Protein AF-A0A7X8DVD1-F1 (afdb_monomer)

Structure (mmCIF, N/CA/C/O backbone):
data_AF-A0A7X8DVD1-F1
#
_entry.id   AF-A0A7X8DVD1-F1
#
loop_
_atom_site.group_PDB
_atom_site.id
_atom_site.type_symbol
_atom_site.label_atom_id
_atom_site.label_alt_id
_atom_site.label_comp_id
_atom_site.label_asym_id
_atom_site.label_entity_id
_atom_site.label_seq_id
_atom_site.pdbx_PDB_ins_code
_atom_site.Cartn_x
_atom_site.Cartn_y
_atom_site.Cartn_z
_atom_site.occupancy
_atom_site.B_iso_or_equiv
_atom_site.auth_seq_id
_atom_site.auth_comp_id
_atom_site.auth_asym_id
_atom_site.auth_atom_id
_atom_site.pdbx_PDB_model_num
ATOM 1 N N . MET A 1 1 ? -11.780 18.255 14.205 1.00 54.91 1 MET A N 1
ATOM 2 C CA . MET A 1 1 ? -10.343 17.924 14.344 1.00 54.91 1 MET A CA 1
ATOM 3 C C . MET A 1 1 ? -9.602 18.520 13.174 1.00 54.91 1 MET A C 1
ATOM 5 O O . MET A 1 1 ? -10.065 18.374 12.049 1.00 54.91 1 MET A O 1
ATOM 9 N N . ASN A 1 2 ? -8.490 19.196 13.443 1.00 66.50 2 ASN A N 1
ATOM 10 C CA . ASN A 1 2 ? -7.687 19.827 12.405 1.00 66.50 2 ASN A CA 1
ATOM 11 C C . ASN A 1 2 ? -7.164 18.761 11.432 1.00 66.50 2 ASN A C 1
ATOM 13 O O . ASN A 1 2 ? -6.721 17.694 11.854 1.00 66.50 2 ASN A O 1
ATOM 17 N N . LEU A 1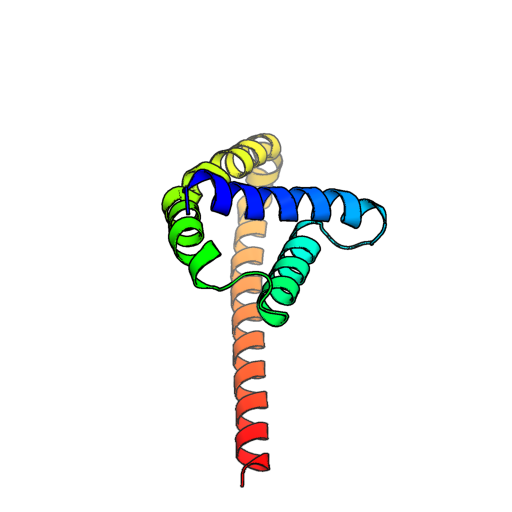 3 ? -7.245 19.054 10.134 1.00 68.56 3 LEU A N 1
ATOM 18 C CA . LEU A 1 3 ? -6.886 18.178 9.010 1.00 68.56 3 LEU A CA 1
ATOM 19 C C . LEU A 1 3 ? -5.489 17.545 9.165 1.00 68.56 3 LEU A C 1
ATOM 21 O O . LEU A 1 3 ? -5.294 16.365 8.888 1.00 68.56 3 LEU A O 1
ATOM 25 N N . ILE A 1 4 ? -4.558 18.321 9.716 1.00 77.81 4 ILE A N 1
ATOM 26 C CA . ILE A 1 4 ? -3.182 17.926 10.039 1.00 77.81 4 ILE A CA 1
ATOM 27 C C . ILE A 1 4 ? -3.135 16.760 11.039 1.00 77.81 4 ILE A C 1
ATOM 29 O O . ILE A 1 4 ? -2.282 15.888 10.925 1.00 77.81 4 ILE A O 1
ATOM 33 N N . MET A 1 5 ? -4.072 16.693 11.988 1.00 76.88 5 MET A N 1
ATOM 34 C CA . MET A 1 5 ? -4.074 15.667 13.033 1.00 76.88 5 MET A CA 1
ATOM 35 C C . MET A 1 5 ? -4.485 14.292 12.493 1.00 76.88 5 MET A C 1
ATOM 37 O O . MET A 1 5 ? -3.907 13.289 12.890 1.00 76.88 5 MET A O 1
ATOM 41 N N . GLN A 1 6 ? -5.446 14.228 11.563 1.00 79.00 6 GLN A N 1
ATOM 42 C CA . GLN A 1 6 ? -5.881 12.952 10.973 1.00 79.00 6 GLN A CA 1
ATOM 43 C C . GLN A 1 6 ? -4.802 12.361 10.061 1.00 79.00 6 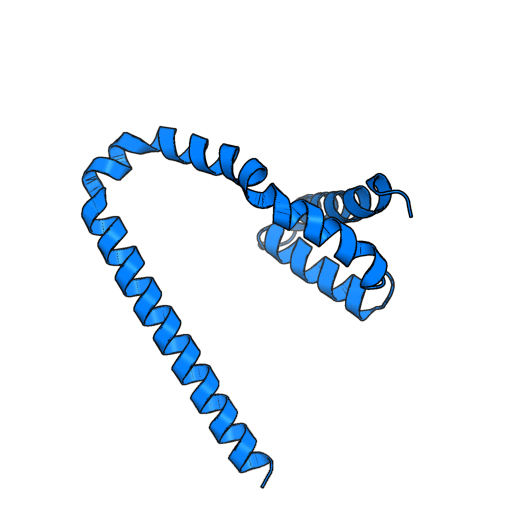GLN A C 1
ATOM 45 O O . GLN A 1 6 ? -4.488 11.177 10.154 1.00 79.00 6 GLN A O 1
ATOM 50 N N . ILE A 1 7 ? -4.186 13.207 9.231 1.00 82.62 7 ILE A N 1
ATOM 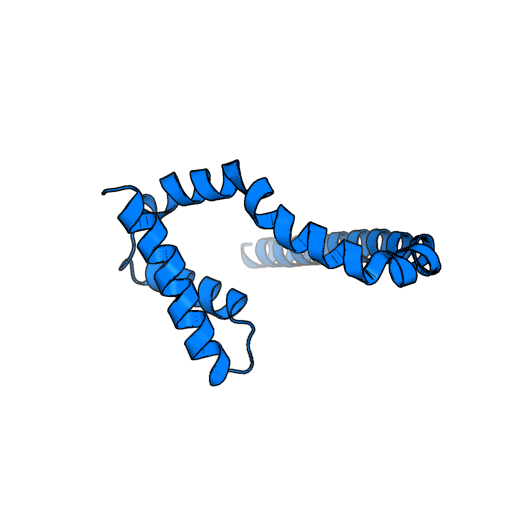51 C CA . ILE A 1 7 ? -3.039 12.822 8.401 1.00 82.62 7 ILE A CA 1
ATOM 52 C C . ILE A 1 7 ? -1.871 12.401 9.299 1.00 82.62 7 ILE A C 1
ATOM 54 O O . ILE A 1 7 ? -1.281 11.347 9.079 1.00 82.62 7 ILE A O 1
ATOM 58 N N . GLY A 1 8 ? -1.603 13.164 10.363 1.00 84.94 8 GLY A N 1
ATOM 59 C CA . GLY A 1 8 ? -0.587 12.836 11.360 1.00 84.94 8 GLY A CA 1
ATOM 60 C C . GLY A 1 8 ? -0.778 11.450 11.976 1.00 84.94 8 GLY A C 1
ATOM 61 O O . GLY A 1 8 ? 0.191 10.711 12.085 1.00 84.94 8 GLY A O 1
ATOM 62 N N . ILE A 1 9 ? -2.013 11.049 12.298 1.00 85.19 9 ILE A N 1
ATOM 63 C CA . ILE A 1 9 ? -2.306 9.707 12.831 1.00 85.19 9 ILE A CA 1
ATOM 64 C C . ILE A 1 9 ? -1.966 8.609 11.812 1.00 85.19 9 ILE A C 1
ATOM 66 O O . ILE A 1 9 ? -1.335 7.618 12.176 1.00 85.19 9 ILE A O 1
ATOM 70 N N . VAL A 1 10 ? -2.344 8.778 10.538 1.00 86.62 10 VAL A N 1
ATOM 71 C CA . VAL A 1 10 ? -2.035 7.795 9.482 1.00 86.62 10 VAL A CA 1
ATOM 72 C C . VAL A 1 10 ? -0.523 7.667 9.284 1.00 86.62 10 VAL A C 1
ATOM 74 O O . VAL A 1 10 ? 0.003 6.555 9.296 1.00 86.62 10 VAL A O 1
ATOM 77 N N . PHE A 1 11 ? 0.191 8.790 9.174 1.00 88.19 11 PHE A N 1
ATOM 78 C CA . PHE A 1 11 ? 1.651 8.791 9.037 1.00 88.19 11 PHE A CA 1
ATOM 79 C C . PHE A 1 11 ? 2.359 8.223 10.269 1.00 88.19 11 PHE A C 1
ATOM 81 O O . PHE A 1 11 ? 3.333 7.488 10.124 1.00 88.19 11 PHE A O 1
ATOM 88 N N . PHE A 1 12 ? 1.857 8.508 11.470 1.00 90.50 12 PHE A N 1
ATOM 89 C CA . PHE A 1 12 ? 2.396 7.968 12.715 1.00 90.50 12 PHE A CA 1
ATOM 90 C C . PHE A 1 12 ? 2.268 6.443 12.774 1.00 90.50 12 PHE A C 1
ATOM 92 O O . PHE A 1 12 ? 3.219 5.750 13.129 1.00 90.50 12 PHE A O 1
ATOM 99 N N . ILE A 1 13 ? 1.124 5.903 12.352 1.00 90.19 13 ILE A N 1
ATOM 100 C CA . ILE A 1 13 ? 0.912 4.454 12.283 1.00 90.19 13 ILE A CA 1
ATOM 101 C C . ILE A 1 13 ? 1.815 3.816 11.224 1.00 90.19 13 ILE A C 1
ATOM 103 O O . ILE A 1 13 ? 2.413 2.773 11.494 1.00 90.19 13 ILE A O 1
ATOM 107 N N . CYS A 1 14 ? 1.989 4.449 10.061 1.00 90.38 14 CYS A N 1
ATOM 108 C CA . CYS A 1 14 ? 2.966 3.999 9.068 1.00 90.38 14 CYS A CA 1
ATOM 109 C C . CYS A 1 14 ? 4.392 3.989 9.639 1.00 90.38 14 CYS A C 1
ATOM 111 O O . CYS A 1 14 ? 5.105 3.005 9.463 1.00 90.38 14 CYS A O 1
ATOM 113 N N . PHE A 1 15 ? 4.791 5.032 10.372 1.00 92.12 15 PHE A N 1
ATOM 114 C CA . PHE A 1 15 ? 6.114 5.123 10.992 1.00 92.12 15 PHE A CA 1
ATOM 115 C C . PHE A 1 15 ? 6.353 4.005 12.016 1.00 92.12 15 PHE A C 1
ATOM 117 O O . PHE A 1 15 ? 7.370 3.313 11.950 1.00 92.12 15 PHE A O 1
ATOM 124 N N . ILE A 1 16 ? 5.382 3.757 12.901 1.00 92.25 16 ILE A N 1
ATOM 125 C CA . ILE A 1 16 ? 5.426 2.624 13.839 1.00 92.25 16 ILE A CA 1
ATOM 126 C C . ILE A 1 16 ? 5.546 1.299 13.081 1.00 92.25 16 ILE A C 1
ATOM 128 O O . ILE A 1 16 ? 6.325 0.433 13.469 1.00 92.25 16 ILE A O 1
ATOM 132 N N . SER A 1 17 ? 4.804 1.144 11.985 1.00 90.62 17 SER A N 1
ATOM 133 C CA . SER A 1 17 ? 4.782 -0.098 11.207 1.00 90.62 17 SER A CA 1
ATOM 134 C C . SER A 1 17 ? 6.111 -0.385 10.510 1.00 90.62 17 SER A C 1
ATOM 136 O O . SER A 1 17 ? 6.490 -1.548 10.410 1.00 90.62 17 SER A O 1
ATOM 138 N N . VAL A 1 18 ? 6.849 0.645 10.081 1.00 91.00 18 VAL A N 1
ATOM 139 C CA . VAL A 1 18 ? 8.220 0.487 9.561 1.00 91.00 18 VAL A CA 1
ATOM 140 C C . VAL A 1 18 ? 9.168 0.018 10.663 1.00 91.00 18 VAL A C 1
ATOM 142 O O . VAL A 1 18 ? 9.951 -0.898 10.431 1.00 91.00 18 VAL A O 1
ATOM 145 N N . GLY A 1 19 ? 9.064 0.585 11.869 1.00 89.75 19 GLY A N 1
ATOM 146 C CA . GLY A 1 19 ? 9.832 0.108 13.023 1.00 89.75 19 GLY A CA 1
ATOM 147 C C . GLY A 1 19 ? 9.513 -1.352 13.358 1.00 89.75 19 GLY A C 1
ATOM 148 O O . GLY A 1 19 ? 10.418 -2.160 13.533 1.00 89.75 19 GLY A O 1
ATOM 149 N N . LEU A 1 20 ? 8.228 -1.716 13.364 1.00 87.94 20 LEU A N 1
ATOM 150 C CA . LEU A 1 20 ? 7.772 -3.083 13.632 1.00 87.94 20 LEU A CA 1
ATOM 151 C C . LEU A 1 20 ? 8.193 -4.095 12.558 1.00 87.94 20 LEU A C 1
ATOM 153 O O . LEU A 1 20 ? 8.472 -5.249 12.886 1.00 87.94 20 LEU A O 1
ATOM 157 N N . ALA A 1 21 ? 8.286 -3.667 11.298 1.00 89.81 21 ALA A N 1
ATOM 158 C CA . ALA A 1 21 ? 8.752 -4.503 10.193 1.00 89.81 21 ALA A CA 1
ATOM 159 C C . ALA A 1 21 ? 10.221 -4.946 10.342 1.00 89.81 21 ALA A C 1
ATOM 161 O O . ALA A 1 21 ? 10.641 -5.880 9.668 1.00 89.81 21 ALA A O 1
ATOM 162 N N . LEU A 1 22 ? 11.005 -4.320 11.230 1.00 83.62 22 LEU A N 1
ATOM 163 C CA . LEU A 1 22 ? 12.372 -4.762 11.534 1.00 83.62 22 LEU A CA 1
ATOM 164 C C . LEU A 1 22 ? 12.409 -6.022 12.414 1.00 83.62 22 LEU A C 1
ATOM 166 O O . LEU A 1 22 ? 13.394 -6.755 12.380 1.00 83.62 22 LEU A O 1
ATOM 170 N N . TRP A 1 23 ? 11.355 -6.284 13.193 1.00 83.31 23 TRP A N 1
ATOM 171 C CA . TRP A 1 23 ? 11.273 -7.452 14.083 1.00 83.31 23 TRP A CA 1
ATOM 172 C C . TRP A 1 23 ? 10.383 -8.569 13.538 1.00 83.31 23 TRP A C 1
ATOM 174 O O . TRP A 1 23 ? 10.512 -9.718 13.957 1.00 83.31 23 TRP A O 1
ATOM 184 N N . VAL A 1 24 ? 9.473 -8.246 12.618 1.00 84.00 24 VAL A N 1
ATOM 185 C CA . VAL A 1 24 ? 8.503 -9.186 12.050 1.00 84.00 24 VAL A CA 1
ATOM 186 C C . VAL A 1 24 ? 8.753 -9.317 10.545 1.00 84.00 24 VAL A C 1
ATOM 188 O O . VAL A 1 24 ? 8.831 -8.289 9.877 1.00 84.00 24 VAL A O 1
ATOM 191 N N . PRO A 1 25 ? 8.811 -10.538 9.969 1.00 85.00 25 PRO A N 1
ATOM 192 C CA . PRO A 1 25 ? 9.046 -10.763 8.539 1.00 85.00 25 PRO A CA 1
ATOM 193 C C . PRO A 1 25 ? 7.785 -10.478 7.703 1.00 85.00 25 PRO A C 1
ATOM 195 O O . PRO A 1 25 ? 7.344 -11.298 6.899 1.00 85.00 25 PRO A O 1
ATOM 198 N N . LEU A 1 26 ? 7.160 -9.325 7.926 1.00 88.12 26 LEU A N 1
ATOM 199 C CA . LEU A 1 26 ? 6.002 -8.848 7.187 1.00 88.12 26 LEU A CA 1
ATOM 200 C C . LEU A 1 26 ? 6.303 -7.458 6.618 1.00 88.12 26 LEU A C 1
ATOM 202 O O . LEU A 1 26 ? 6.888 -6.625 7.312 1.00 88.12 26 LEU A O 1
ATOM 206 N N . PRO A 1 27 ? 5.866 -7.165 5.381 1.00 90.38 27 PRO A N 1
ATOM 207 C CA . PRO A 1 27 ? 5.936 -5.822 4.830 1.00 90.38 27 PRO A CA 1
ATOM 208 C C . PRO A 1 27 ? 5.278 -4.802 5.763 1.00 90.38 27 PRO A C 1
ATOM 210 O O . PRO A 1 27 ? 4.169 -5.022 6.262 1.00 90.38 27 PRO A O 1
ATOM 213 N N . ALA A 1 28 ? 5.924 -3.648 5.930 1.00 90.69 28 ALA A N 1
ATOM 214 C CA . ALA A 1 28 ? 5.422 -2.562 6.771 1.00 90.69 28 ALA A CA 1
ATOM 215 C C . ALA A 1 28 ? 3.991 -2.128 6.395 1.00 90.69 28 ALA A C 1
ATOM 217 O O . ALA A 1 28 ? 3.205 -1.766 7.267 1.00 90.69 28 ALA A O 1
ATOM 218 N N . THR A 1 29 ? 3.620 -2.217 5.113 1.00 90.94 29 THR A N 1
ATOM 219 C CA . THR A 1 29 ? 2.266 -1.911 4.623 1.00 90.94 29 THR A CA 1
ATOM 220 C C . THR A 1 29 ? 1.204 -2.846 5.201 1.00 90.94 29 THR A C 1
ATOM 222 O O . THR A 1 29 ? 0.154 -2.376 5.633 1.00 90.94 29 THR A O 1
ATOM 225 N N . ILE A 1 30 ? 1.479 -4.152 5.277 1.00 93.38 30 ILE A N 1
ATOM 226 C CA . ILE A 1 30 ? 0.552 -5.139 5.852 1.00 93.38 30 ILE A CA 1
ATOM 227 C C . ILE A 1 30 ? 0.399 -4.901 7.358 1.00 93.38 30 ILE A C 1
ATOM 229 O O . ILE A 1 30 ? -0.719 -4.914 7.876 1.00 93.38 30 ILE A O 1
ATOM 233 N N . ILE A 1 31 ? 1.507 -4.615 8.049 1.00 92.81 31 ILE A N 1
ATOM 234 C CA . ILE A 1 31 ? 1.500 -4.286 9.480 1.00 92.81 31 ILE A CA 1
ATOM 235 C C . ILE A 1 31 ? 0.662 -3.026 9.736 1.00 92.81 31 ILE A C 1
ATOM 237 O O . ILE A 1 31 ? -0.186 -3.036 10.625 1.00 92.81 31 ILE A O 1
ATOM 241 N N . ALA A 1 32 ? 0.821 -1.977 8.924 1.00 91.56 32 ALA A N 1
ATOM 242 C CA . ALA A 1 32 ? 0.042 -0.745 9.051 1.00 91.56 32 ALA A CA 1
ATOM 243 C C . ALA A 1 32 ? -1.461 -0.978 8.853 1.00 91.56 32 ALA A C 1
ATOM 245 O O . ALA A 1 32 ? -2.271 -0.442 9.613 1.00 91.56 32 ALA A O 1
ATOM 246 N N . MET A 1 33 ? -1.843 -1.803 7.869 1.00 91.69 33 MET A N 1
ATOM 247 C CA . MET A 1 33 ? -3.244 -2.169 7.631 1.00 91.69 33 MET A CA 1
ATOM 248 C C . MET A 1 33 ? -3.838 -2.944 8.812 1.00 91.69 33 MET A C 1
ATOM 250 O O . MET A 1 33 ? -4.936 -2.615 9.265 1.00 91.69 33 MET A O 1
ATOM 254 N N . LEU A 1 34 ? -3.108 -3.928 9.346 1.00 92.31 34 LEU A N 1
ATOM 255 C CA . LEU A 1 34 ? -3.525 -4.693 10.526 1.00 92.31 34 LEU A CA 1
ATOM 256 C C . LEU A 1 34 ? -3.647 -3.807 11.766 1.00 92.31 34 LEU A C 1
ATOM 258 O O . LEU A 1 34 ? -4.626 -3.907 12.504 1.00 92.31 34 LEU A O 1
ATOM 262 N N . LEU A 1 35 ? -2.682 -2.915 11.982 1.00 90.19 35 LEU A N 1
ATOM 263 C CA . LEU A 1 35 ? -2.667 -2.026 13.135 1.00 90.19 35 LEU A CA 1
ATOM 264 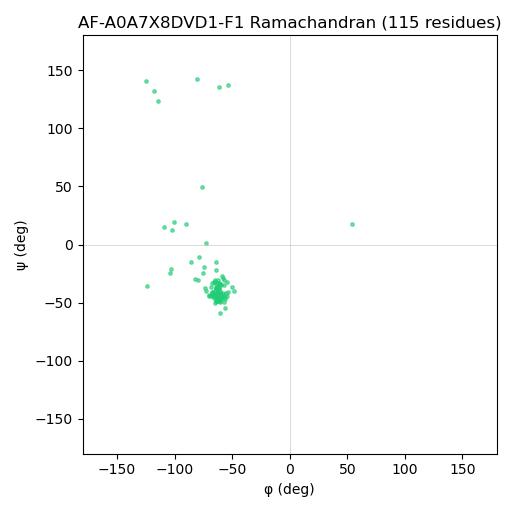C C . LEU A 1 35 ? -3.836 -1.035 13.069 1.00 90.19 35 LEU A C 1
ATOM 266 O O . LEU A 1 35 ? -4.585 -0.915 14.036 1.00 90.19 35 LEU A O 1
ATOM 270 N N . MET A 1 36 ? -4.077 -0.410 11.912 1.00 88.94 36 MET A N 1
ATOM 271 C CA . MET A 1 36 ? -5.271 0.417 11.688 1.00 88.94 36 MET A CA 1
ATOM 272 C C . MET A 1 36 ? -6.564 -0.354 11.944 1.00 88.94 36 MET A C 1
ATOM 274 O O . MET A 1 36 ? -7.460 0.159 12.614 1.00 88.94 36 MET A O 1
ATOM 278 N N . PHE A 1 37 ? -6.658 -1.587 11.442 1.00 90.94 37 PHE A N 1
ATOM 279 C CA . PHE A 1 37 ? -7.824 -2.437 11.657 1.00 90.94 37 PHE A CA 1
ATOM 280 C C . PHE A 1 37 ? -8.056 -2.721 13.147 1.00 90.94 37 PHE A C 1
ATOM 282 O O . PHE A 1 37 ? -9.178 -2.562 13.628 1.00 90.94 37 PHE A O 1
ATOM 289 N N . LEU A 1 38 ? -7.004 -3.051 13.901 1.00 91.06 38 LEU A N 1
ATOM 290 C CA . LEU A 1 38 ? -7.082 -3.267 15.347 1.00 91.06 38 LEU A CA 1
ATOM 291 C C . LEU A 1 38 ? -7.485 -1.992 16.097 1.00 91.06 38 LEU A C 1
ATOM 293 O O . LEU A 1 38 ? -8.374 -2.043 16.944 1.00 91.06 38 LEU A O 1
ATOM 297 N N . LEU A 1 39 ? -6.903 -0.834 15.774 1.00 87.62 39 LEU A N 1
ATOM 298 C CA . LEU A 1 39 ? -7.266 0.437 16.420 1.00 87.62 39 LEU A CA 1
ATOM 299 C C . LEU A 1 39 ? -8.730 0.821 16.164 1.00 87.62 39 LEU A C 1
ATOM 301 O O . LEU A 1 39 ? -9.382 1.414 17.033 1.00 87.62 39 LEU A O 1
ATOM 305 N N . LEU A 1 40 ? -9.251 0.468 14.989 1.00 87.62 40 LEU A N 1
ATOM 306 C CA . LEU A 1 40 ? -10.652 0.654 14.638 1.00 87.62 40 LEU A CA 1
ATOM 307 C C . LEU A 1 40 ? -11.561 -0.344 15.375 1.00 87.62 40 LEU A C 1
ATOM 309 O O . LEU A 1 40 ? -12.628 0.040 15.860 1.00 87.62 40 LEU A O 1
ATOM 313 N N . LEU A 1 41 ? -11.120 -1.600 15.508 1.00 88.00 41 LEU A N 1
ATOM 314 C CA . LEU A 1 41 ? -11.819 -2.662 16.238 1.00 88.00 41 LEU A CA 1
ATOM 315 C C . LEU A 1 41 ? -11.954 -2.321 17.728 1.00 88.00 41 LEU A C 1
ATOM 317 O O . LEU A 1 41 ? -13.053 -2.381 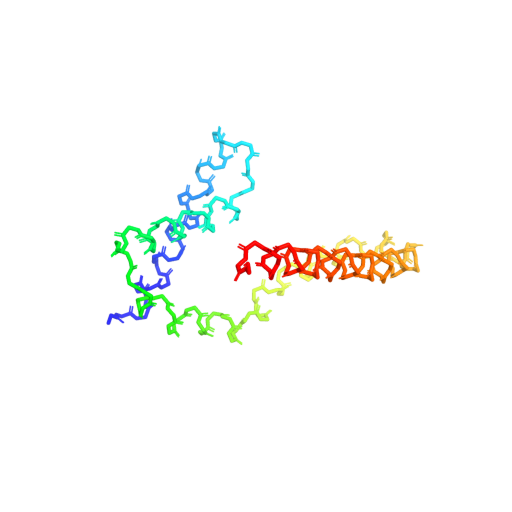18.279 1.00 88.00 41 LEU A O 1
ATOM 321 N N . PHE A 1 42 ? -10.865 -1.877 18.359 1.00 87.88 42 PHE A N 1
ATOM 322 C CA . PHE A 1 42 ? -10.846 -1.428 19.754 1.00 87.88 42 PHE A CA 1
ATOM 323 C C . PHE A 1 42 ? -11.521 -0.060 19.963 1.00 87.88 42 PHE A C 1
ATOM 325 O O . PHE A 1 42 ? -11.553 0.440 21.086 1.00 87.88 42 PHE A O 1
ATOM 332 N N . ARG A 1 43 ? -12.066 0.561 18.901 1.00 80.69 43 ARG A N 1
ATOM 333 C CA . ARG A 1 43 ? -12.709 1.891 18.904 1.00 80.69 43 ARG A CA 1
ATOM 334 C C . ARG A 1 43 ? -11.845 3.022 19.479 1.00 80.69 43 ARG A C 1
ATOM 336 O O . ARG A 1 43 ? -12.373 4.094 19.773 1.00 80.69 43 ARG A O 1
ATOM 343 N N . VAL A 1 44 ? -10.529 2.817 19.582 1.00 78.81 44 VAL A N 1
ATOM 344 C CA . VAL A 1 44 ? -9.558 3.857 19.963 1.00 78.81 44 VAL A CA 1
ATOM 345 C C . VAL A 1 44 ? -9.599 4.984 18.932 1.00 78.81 44 VAL A C 1
ATOM 347 O O . VAL A 1 44 ? -9.554 6.162 19.278 1.00 78.81 44 VAL A O 1
ATOM 350 N N . ILE A 1 45 ? -9.777 4.617 17.660 1.00 75.12 45 ILE A N 1
ATOM 351 C CA . ILE A 1 45 ? -10.005 5.542 16.554 1.00 75.12 45 ILE A CA 1
ATOM 352 C C . ILE A 1 45 ? -11.416 5.303 16.006 1.00 75.12 45 ILE A C 1
ATOM 354 O O . ILE A 1 45 ? -11.763 4.197 15.598 1.00 75.12 45 ILE A O 1
ATOM 358 N N . LYS A 1 46 ? -12.257 6.343 15.971 1.00 75.31 46 LYS A N 1
ATOM 359 C CA . LYS A 1 46 ? -13.577 6.269 15.321 1.00 75.31 46 LYS A CA 1
ATOM 360 C C . LYS A 1 46 ? -13.421 6.439 13.810 1.00 75.31 46 LYS A C 1
ATOM 362 O O . LYS A 1 46 ? -12.682 7.311 13.372 1.00 75.31 46 LYS A O 1
ATOM 367 N N . LEU A 1 47 ? -14.210 5.715 13.013 1.00 73.06 47 LEU A N 1
ATOM 368 C CA . LEU A 1 47 ? -14.225 5.828 11.542 1.00 73.06 47 LEU A CA 1
ATOM 369 C C . LEU A 1 47 ? -14.309 7.278 11.031 1.00 73.06 47 LEU A C 1
ATOM 371 O O . LEU A 1 47 ? -13.603 7.650 10.099 1.00 73.06 47 LEU A O 1
ATOM 375 N N . TYR A 1 48 ? -15.117 8.123 11.680 1.00 69.38 48 TYR A N 1
ATOM 376 C CA . TYR A 1 48 ? -15.254 9.543 11.330 1.00 69.38 48 TYR A CA 1
ATOM 377 C C . TYR A 1 48 ? -13.930 10.330 11.412 1.00 69.38 48 TYR A C 1
ATOM 379 O O . TYR A 1 48 ? -13.746 11.317 10.711 1.00 69.38 48 TYR A O 1
ATOM 387 N N . HIS A 1 49 ? -12.992 9.891 12.256 1.00 71.00 49 HIS A N 1
ATOM 388 C CA . HIS A 1 49 ? -11.700 10.551 12.469 1.00 71.00 49 HIS A CA 1
ATOM 389 C C . HIS A 1 49 ? -10.686 10.262 11.359 1.00 71.00 49 HIS A C 1
ATOM 391 O O . HIS A 1 49 ? -9.631 10.881 11.350 1.00 71.00 49 HIS A O 1
ATOM 397 N N . VAL A 1 50 ? -10.970 9.314 10.466 1.00 75.94 50 VAL A N 1
ATOM 398 C CA . VAL A 1 50 ? -10.038 8.894 9.409 1.00 75.94 50 VAL A CA 1
ATOM 399 C C . VAL A 1 50 ? -10.684 9.036 8.029 1.00 75.94 50 VAL A C 1
ATOM 401 O O . VAL A 1 50 ? -10.029 9.472 7.089 1.00 75.94 50 VAL A O 1
ATOM 404 N N . LYS A 1 51 ? -11.994 8.775 7.916 1.00 76.94 51 LYS A N 1
ATOM 405 C CA . LYS A 1 51 ? -12.724 8.710 6.641 1.00 76.94 51 LYS A CA 1
ATOM 406 C C . LYS A 1 51 ? -12.617 9.978 5.786 1.00 76.94 51 LYS A C 1
ATOM 408 O O . LYS A 1 51 ? -12.172 9.894 4.650 1.00 76.94 51 LYS A O 1
ATOM 413 N N . GLU A 1 52 ? -12.954 11.150 6.333 1.00 72.38 52 GLU A N 1
ATOM 414 C CA . GLU A 1 52 ? -13.002 12.400 5.550 1.00 72.38 52 GLU A CA 1
ATOM 415 C C . GLU A 1 52 ? -11.685 12.745 4.846 1.00 72.38 52 GLU A C 1
ATOM 417 O O . GLU A 1 52 ? -11.697 13.361 3.780 1.00 72.38 52 GLU A O 1
ATOM 422 N N . LYS A 1 53 ? -10.541 12.433 5.466 1.00 74.31 53 LYS A N 1
ATOM 423 C CA . LYS A 1 53 ? -9.227 12.833 4.942 1.00 74.31 53 LYS A CA 1
ATOM 424 C C . LYS A 1 53 ? -8.483 11.679 4.290 1.00 74.31 53 LYS A C 1
ATOM 426 O O . LYS A 1 53 ? -7.726 11.940 3.360 1.00 74.31 53 LYS A O 1
ATOM 431 N N . SER A 1 54 ? -8.774 10.428 4.650 1.00 80.50 54 SER A N 1
ATOM 432 C CA . SER A 1 54 ? -8.459 9.294 3.777 1.00 80.50 54 SER A CA 1
ATOM 433 C C . SER A 1 54 ? -9.062 9.509 2.393 1.00 80.50 54 SER A C 1
ATOM 435 O O . SER A 1 54 ? -8.332 9.384 1.416 1.00 80.50 54 SER A O 1
ATOM 437 N N . ASP A 1 55 ? -10.320 9.955 2.301 1.00 82.88 55 ASP A N 1
ATOM 438 C CA . ASP A 1 55 ? -10.962 10.283 1.020 1.00 82.88 55 ASP A CA 1
ATOM 439 C C . ASP A 1 55 ? -10.221 11.406 0.267 1.00 82.88 55 ASP A C 1
ATOM 441 O O . ASP A 1 55 ? -10.110 11.366 -0.957 1.00 82.88 55 ASP A O 1
ATOM 445 N N . PHE A 1 56 ? -9.639 12.383 0.975 1.00 84.69 56 PHE A N 1
ATOM 446 C CA . PHE A 1 56 ? -8.795 13.418 0.364 1.00 84.69 56 PHE A CA 1
ATOM 447 C C . PHE A 1 56 ? -7.468 12.862 -0.183 1.00 84.69 56 PHE A C 1
ATOM 449 O O . PHE A 1 56 ? -7.078 13.220 -1.296 1.00 84.69 56 PHE A O 1
ATOM 456 N N . LEU A 1 57 ? -6.778 11.990 0.562 1.00 86.06 57 LEU A N 1
ATOM 457 C CA . LEU A 1 57 ? -5.552 11.328 0.089 1.00 86.06 57 LEU A CA 1
ATOM 458 C C . LEU A 1 57 ? -5.851 10.414 -1.106 1.00 86.06 57 LEU A C 1
ATOM 460 O O . LEU A 1 57 ? -5.131 10.458 -2.098 1.00 86.06 57 LEU A O 1
ATOM 464 N N . LEU A 1 58 ? -6.945 9.652 -1.037 1.00 87.75 58 LEU A N 1
ATOM 465 C CA . LEU A 1 58 ? -7.452 8.802 -2.118 1.00 87.75 58 LEU A CA 1
ATOM 466 C C . LEU A 1 58 ? -7.811 9.625 -3.364 1.00 87.75 58 LEU A C 1
ATOM 468 O O . LEU A 1 58 ? -7.488 9.231 -4.481 1.00 87.75 58 LEU A O 1
ATOM 472 N N . LYS A 1 59 ? -8.412 10.808 -3.196 1.00 89.62 59 LYS A N 1
ATOM 473 C CA . LYS A 1 59 ? -8.709 11.713 -4.316 1.00 89.62 59 LYS A CA 1
ATOM 474 C C . LYS A 1 59 ? -7.445 12.250 -4.994 1.00 89.62 59 LYS A C 1
ATOM 476 O O . LYS A 1 59 ? -7.454 12.475 -6.199 1.00 89.62 59 LYS A O 1
ATOM 481 N N . ASN A 1 60 ? -6.364 12.438 -4.238 1.00 89.81 60 ASN A N 1
ATOM 482 C CA . ASN A 1 60 ? -5.068 12.899 -4.747 1.00 89.81 60 ASN A CA 1
ATOM 483 C C . ASN A 1 60 ? -4.061 11.749 -4.940 1.00 89.81 60 ASN A C 1
ATOM 485 O O . ASN A 1 60 ? -2.857 11.994 -5.032 1.00 89.81 60 ASN A O 1
ATOM 489 N N . MET A 1 61 ? -4.537 10.499 -5.018 1.00 90.00 61 MET A N 1
ATOM 490 C CA . MET A 1 61 ? -3.691 9.300 -5.038 1.00 90.00 61 MET A CA 1
ATOM 491 C C . MET A 1 61 ? -2.675 9.306 -6.189 1.00 90.00 61 MET A C 1
ATOM 493 O O . MET A 1 61 ? -1.561 8.814 -6.031 1.00 90.00 61 MET A O 1
ATOM 497 N N . THR A 1 62 ? -3.010 9.940 -7.317 1.00 89.69 62 THR A N 1
ATOM 498 C CA . THR A 1 62 ? -2.122 10.098 -8.477 1.00 89.69 62 THR A CA 1
ATOM 499 C C . THR A 1 62 ? -0.772 10.710 -8.109 1.00 89.69 62 THR A C 1
ATOM 501 O O . THR A 1 62 ? 0.247 10.226 -8.590 1.00 89.69 62 THR A O 1
ATOM 504 N N . ILE A 1 63 ? -0.735 11.716 -7.224 1.00 91.06 63 ILE A N 1
ATOM 505 C CA . ILE A 1 63 ? 0.516 12.385 -6.822 1.00 91.06 63 ILE A CA 1
ATOM 506 C C . ILE A 1 63 ? 1.456 11.395 -6.116 1.00 91.06 63 ILE A C 1
ATOM 508 O O . ILE A 1 63 ? 2.664 11.427 -6.336 1.00 91.06 63 ILE A O 1
ATOM 512 N N . PHE A 1 64 ? 0.904 10.466 -5.329 1.00 87.00 64 PHE A N 1
ATOM 513 C CA . PHE A 1 64 ? 1.672 9.432 -4.631 1.00 87.00 64 PHE A CA 1
ATOM 514 C C . PHE A 1 64 ? 2.176 8.315 -5.555 1.00 87.00 64 PHE A C 1
ATOM 516 O O . PHE A 1 64 ? 3.131 7.630 -5.200 1.00 87.00 64 PHE A O 1
ATOM 523 N N . PHE A 1 65 ? 1.587 8.141 -6.741 1.00 88.50 65 PHE A N 1
ATOM 524 C CA . PHE A 1 65 ? 2.075 7.180 -7.735 1.00 88.50 65 PHE A CA 1
ATOM 525 C C . PHE A 1 65 ? 3.173 7.729 -8.642 1.00 88.50 65 PHE A C 1
ATOM 527 O O . PHE A 1 65 ? 3.856 6.936 -9.287 1.00 88.50 65 PHE A O 1
ATOM 534 N N . ILE A 1 66 ? 3.381 9.050 -8.688 1.00 92.31 66 ILE A N 1
ATOM 535 C CA . ILE A 1 66 ? 4.435 9.651 -9.519 1.00 92.31 66 ILE A CA 1
ATOM 536 C C . ILE A 1 66 ? 5.821 9.074 -9.170 1.00 92.31 66 ILE A C 1
ATOM 538 O O . ILE A 1 66 ? 6.493 8.627 -10.097 1.00 92.31 66 ILE A O 1
ATOM 542 N N . PRO A 1 67 ? 6.256 8.996 -7.892 1.00 88.94 67 PRO A N 1
ATOM 543 C CA . PRO A 1 67 ? 7.559 8.423 -7.545 1.00 88.94 67 PRO A CA 1
ATOM 544 C C . PRO A 1 67 ? 7.711 6.967 -7.998 1.00 88.94 67 PRO A C 1
ATOM 546 O O . PRO A 1 67 ? 8.711 6.624 -8.620 1.00 88.94 67 PRO A O 1
ATOM 549 N N . ALA A 1 68 ? 6.686 6.140 -7.764 1.00 88.12 68 ALA A N 1
ATOM 550 C CA . ALA A 1 68 ? 6.675 4.742 -8.196 1.00 88.12 68 ALA A CA 1
ATOM 551 C C . ALA A 1 68 ? 6.739 4.618 -9.729 1.00 88.12 68 ALA A C 1
ATOM 553 O O . ALA A 1 68 ? 7.428 3.754 -10.260 1.00 88.12 68 ALA A O 1
ATOM 554 N N . GLY A 1 69 ? 6.060 5.509 -10.458 1.00 87.94 69 GLY A N 1
ATOM 555 C CA . GLY A 1 69 ? 6.124 5.572 -11.918 1.00 87.94 69 GLY A CA 1
ATOM 556 C C . GLY A 1 69 ? 7.505 5.970 -12.442 1.00 87.94 69 GLY A C 1
ATOM 557 O O . GLY A 1 69 ? 8.005 5.355 -13.382 1.00 87.94 69 GLY A O 1
ATOM 558 N N . VAL A 1 70 ? 8.143 6.967 -11.821 1.00 90.12 70 VAL A N 1
ATOM 559 C CA . VAL A 1 70 ? 9.500 7.410 -12.183 1.00 90.12 70 VAL A CA 1
ATOM 560 C C . VAL A 1 70 ? 10.524 6.305 -11.925 1.00 90.12 70 VAL A C 1
ATOM 562 O O . VAL A 1 70 ? 11.429 6.113 -12.732 1.00 90.12 70 VAL A O 1
ATOM 565 N N . GLU A 1 71 ? 10.360 5.527 -10.858 1.00 89.12 71 GLU A N 1
ATOM 566 C CA . GLU A 1 71 ? 11.237 4.394 -10.556 1.00 89.12 71 GLU A CA 1
ATOM 567 C C . GLU A 1 71 ? 11.214 3.323 -11.660 1.00 89.12 71 GLU A C 1
ATOM 569 O O . GLU A 1 71 ? 12.265 2.807 -12.042 1.00 89.12 71 GLU A O 1
ATOM 574 N N . ILE A 1 72 ? 10.050 3.065 -12.265 1.00 88.25 72 ILE A N 1
ATOM 575 C CA . ILE A 1 72 ? 9.907 2.127 -13.393 1.00 88.25 72 ILE A CA 1
ATOM 576 C C . ILE A 1 72 ? 10.710 2.593 -14.619 1.00 88.25 72 ILE A C 1
ATOM 578 O O . ILE A 1 72 ? 11.214 1.759 -15.376 1.00 88.25 72 ILE A O 1
ATOM 582 N N . ILE A 1 73 ? 10.886 3.907 -14.811 1.00 87.75 73 ILE A N 1
ATOM 583 C CA . ILE A 1 73 ? 11.642 4.456 -15.949 1.00 87.75 73 ILE A CA 1
ATOM 584 C C . ILE A 1 73 ? 13.106 3.986 -15.923 1.00 87.75 73 ILE A C 1
ATOM 586 O O . ILE A 1 73 ? 13.679 3.702 -16.980 1.00 87.75 73 ILE A O 1
ATOM 590 N N . ASN A 1 74 ? 13.688 3.798 -14.734 1.00 88.06 74 ASN A N 1
ATOM 591 C CA . ASN A 1 74 ? 15.052 3.277 -14.580 1.00 88.06 74 ASN A CA 1
ATOM 592 C C . ASN A 1 74 ? 15.207 1.837 -15.103 1.00 88.06 74 ASN A C 1
ATOM 594 O O . ASN A 1 74 ? 16.303 1.432 -15.480 1.00 88.06 74 ASN A O 1
ATOM 598 N N . TYR A 1 75 ? 14.110 1.080 -15.194 1.00 85.81 75 TYR A N 1
ATOM 599 C CA . TYR A 1 75 ? 14.083 -0.301 -15.685 1.00 85.81 75 TYR A CA 1
ATOM 600 C C . TYR A 1 75 ? 13.561 -0.421 -17.126 1.00 85.81 75 TYR A C 1
ATOM 602 O O . TYR A 1 75 ? 13.284 -1.524 -17.601 1.00 85.81 75 TYR A O 1
ATOM 610 N N . THR A 1 76 ? 13.446 0.695 -17.856 1.00 79.31 76 THR A N 1
ATOM 611 C CA . THR A 1 76 ? 12.854 0.733 -19.209 1.00 79.31 76 THR A CA 1
ATOM 612 C C . THR A 1 76 ? 13.535 -0.164 -20.237 1.00 79.31 76 THR A C 1
ATOM 614 O O . THR A 1 76 ? 12.851 -0.627 -21.146 1.00 79.31 76 THR A O 1
ATOM 617 N N . GLY A 1 77 ? 14.838 -0.443 -20.107 1.00 81.50 77 GLY A N 1
ATOM 618 C CA . GLY A 1 77 ? 15.550 -1.385 -20.982 1.00 81.50 77 GLY A CA 1
ATOM 619 C C . GLY A 1 77 ? 14.964 -2.798 -20.902 1.00 81.50 77 GLY A C 1
ATOM 620 O O . GLY A 1 77 ? 14.416 -3.300 -21.878 1.00 81.50 77 GLY A O 1
ATOM 621 N N . TYR A 1 78 ? 14.954 -3.381 -19.700 1.00 80.81 78 TYR A N 1
ATOM 622 C CA . TYR A 1 78 ? 14.369 -4.702 -19.436 1.00 80.81 78 TYR A CA 1
ATOM 623 C C . TYR A 1 78 ? 12.874 -4.772 -19.756 1.00 80.81 78 TYR A C 1
ATOM 625 O O . TYR A 1 78 ? 12.368 -5.811 -20.191 1.00 80.81 78 TYR A O 1
ATOM 633 N N . LEU A 1 79 ? 12.168 -3.659 -19.534 1.00 82.38 79 LEU A N 1
ATOM 634 C CA . LEU A 1 79 ? 10.736 -3.558 -19.775 1.00 82.38 79 LEU A CA 1
ATOM 635 C C . LEU A 1 79 ? 10.396 -3.613 -21.268 1.00 82.38 79 LEU A C 1
ATOM 637 O O . LEU A 1 79 ? 9.379 -4.200 -21.624 1.00 82.38 79 LEU A O 1
ATOM 641 N N . LYS A 1 80 ? 11.233 -3.028 -22.136 1.00 81.81 80 LYS A N 1
ATOM 642 C CA . LYS A 1 80 ? 11.046 -3.070 -23.595 1.00 81.81 80 LYS A CA 1
ATOM 643 C C . LYS A 1 80 ? 11.286 -4.469 -24.155 1.00 81.81 80 LYS A C 1
ATOM 645 O O . LYS A 1 80 ? 10.456 -4.942 -24.927 1.00 81.81 80 LYS A O 1
ATOM 650 N N . ASP A 1 81 ? 12.347 -5.141 -23.712 1.00 88.62 81 ASP A N 1
ATOM 651 C CA . ASP A 1 81 ? 12.693 -6.486 -24.194 1.00 88.62 81 ASP A CA 1
ATOM 652 C C . ASP A 1 81 ? 11.635 -7.535 -23.816 1.00 88.62 81 ASP A C 1
ATOM 654 O O . ASP A 1 81 ? 11.359 -8.457 -24.579 1.00 88.62 81 ASP A O 1
ATOM 658 N N . ASN A 1 82 ? 10.985 -7.367 -22.659 1.00 89.31 82 ASN A N 1
ATOM 659 C CA . ASN A 1 82 ? 9.981 -8.302 -22.144 1.00 89.31 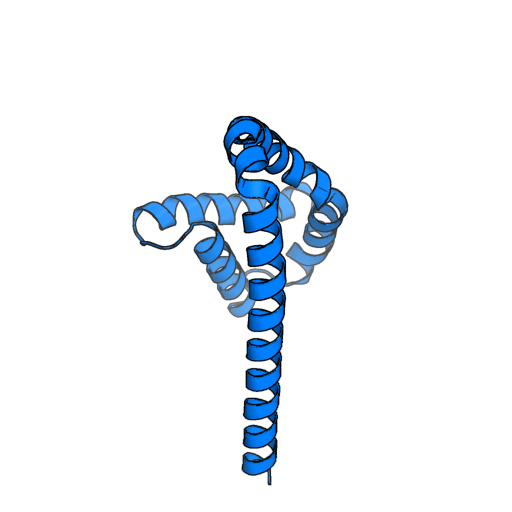82 ASN A CA 1
ATOM 660 C C . ASN A 1 82 ? 8.551 -7.748 -22.184 1.00 89.31 82 ASN A C 1
ATOM 662 O O . ASN A 1 82 ? 7.664 -8.310 -21.540 1.00 89.31 82 ASN A O 1
ATOM 666 N N . PHE A 1 83 ? 8.294 -6.668 -22.927 1.00 87.75 83 PHE A N 1
ATOM 667 C CA . PHE A 1 83 ? 7.008 -5.962 -22.882 1.00 87.75 83 PHE A CA 1
ATOM 668 C C . PHE A 1 83 ? 5.821 -6.883 -23.190 1.00 87.75 83 PHE A C 1
ATOM 670 O O . PHE A 1 83 ? 4.839 -6.921 -22.448 1.00 87.75 83 PHE A O 1
ATOM 677 N N . PHE A 1 84 ? 5.937 -7.681 -24.255 1.00 91.19 84 PHE A N 1
ATOM 678 C CA . PHE A 1 84 ? 4.898 -8.632 -24.653 1.00 91.19 84 PHE A CA 1
ATOM 679 C C . PHE A 1 84 ? 4.691 -9.743 -23.620 1.00 91.19 84 PHE A C 1
ATOM 681 O O . PHE A 1 84 ? 3.551 -10.107 -23.335 1.00 91.19 84 PHE A O 1
ATOM 688 N N . VAL A 1 85 ? 5.775 -10.252 -23.029 1.00 93.31 85 VAL A N 1
ATOM 689 C CA . VAL A 1 85 ? 5.720 -11.305 -22.005 1.00 93.31 85 VAL A CA 1
ATOM 690 C C . VAL A 1 85 ? 5.052 -10.779 -20.735 1.00 93.31 85 VAL A C 1
ATOM 692 O O . VAL A 1 85 ? 4.158 -11.429 -20.197 1.00 93.31 85 VAL A O 1
ATOM 695 N N . LEU A 1 86 ? 5.417 -9.574 -20.293 1.00 91.94 86 LEU A N 1
ATOM 696 C CA . LEU A 1 86 ? 4.810 -8.909 -19.140 1.00 91.94 86 LEU A CA 1
ATOM 697 C C . LEU A 1 86 ? 3.321 -8.646 -19.364 1.00 91.94 86 LEU A C 1
ATOM 699 O O . LEU A 1 86 ? 2.513 -8.964 -18.496 1.00 91.94 86 LEU A O 1
ATOM 703 N N . LEU A 1 87 ? 2.940 -8.123 -20.533 1.00 93.25 87 LEU A N 1
ATOM 704 C CA . LEU A 1 87 ? 1.538 -7.867 -20.862 1.00 93.25 87 LEU A CA 1
ATOM 705 C C . LEU A 1 87 ? 0.720 -9.163 -20.845 1.00 93.25 87 LEU A C 1
ATOM 707 O O . LEU A 1 87 ? -0.355 -9.209 -20.245 1.00 93.25 87 LEU A O 1
ATOM 711 N N . PHE A 1 88 ? 1.251 -10.230 -21.440 1.00 95.62 88 PHE A N 1
ATOM 712 C CA . PHE A 1 88 ? 0.608 -11.539 -21.451 1.00 95.62 88 PHE A CA 1
ATOM 713 C C . PHE A 1 88 ? 0.437 -12.117 -20.038 1.00 95.62 88 PHE A C 1
ATOM 715 O O . PHE A 1 88 ? -0.666 -12.529 -19.672 1.00 95.62 88 PHE A O 1
ATOM 722 N N . ILE A 1 89 ? 1.491 -12.082 -19.213 1.00 96.06 89 ILE A N 1
ATOM 723 C CA . ILE A 1 89 ? 1.444 -12.528 -17.812 1.00 96.06 89 ILE A CA 1
ATOM 724 C C . ILE A 1 89 ? 0.427 -11.705 -17.019 1.00 96.06 89 ILE A C 1
ATOM 726 O O . ILE A 1 89 ? -0.378 -12.285 -16.292 1.00 96.06 89 ILE A O 1
ATOM 730 N N . CYS A 1 90 ? 0.404 -10.380 -17.171 1.00 94.81 90 CYS A N 1
ATOM 731 C CA . CYS A 1 90 ? -0.557 -9.514 -16.487 1.00 94.81 90 CYS A CA 1
ATOM 732 C C . CYS A 1 90 ? -2.005 -9.870 -16.845 1.00 94.81 90 CYS A C 1
ATOM 734 O O . CYS A 1 90 ? -2.837 -10.021 -15.951 1.00 94.81 90 CYS A O 1
ATOM 736 N N . VAL A 1 91 ? -2.320 -10.050 -18.130 1.00 96.69 91 VAL A N 1
ATOM 737 C CA . VAL A 1 91 ? -3.685 -10.393 -18.565 1.00 96.69 91 VAL A CA 1
ATOM 738 C C . VAL A 1 91 ? -4.099 -11.765 -18.035 1.00 96.69 91 VAL A C 1
ATOM 740 O O . VAL A 1 91 ? -5.170 -11.902 -17.442 1.00 96.69 91 VAL A O 1
ATOM 743 N N . ILE A 1 92 ? -3.242 -12.774 -18.192 1.00 97.44 92 ILE A N 1
ATOM 744 C CA . ILE A 1 92 ? -3.545 -14.137 -17.747 1.00 97.44 92 ILE A CA 1
ATOM 745 C C . ILE A 1 92 ? -3.692 -14.205 -16.231 1.00 97.44 92 ILE A C 1
ATOM 747 O O . ILE A 1 92 ? -4.682 -14.745 -15.741 1.00 97.44 92 ILE A O 1
ATOM 751 N N . THR A 1 93 ? -2.754 -13.639 -15.473 1.00 97.19 93 THR A N 1
ATOM 752 C CA . THR A 1 93 ? -2.829 -13.649 -14.004 1.00 97.19 93 THR A CA 1
ATOM 753 C C . THR A 1 93 ? -4.045 -12.887 -13.496 1.00 97.19 93 THR A C 1
ATOM 755 O O . THR A 1 93 ? -4.688 -13.354 -12.557 1.00 97.19 93 THR A O 1
ATOM 758 N N . THR A 1 94 ? -4.432 -11.785 -14.145 1.00 96.81 94 THR A N 1
ATOM 759 C CA . THR A 1 94 ? -5.659 -11.049 -13.808 1.00 96.81 94 THR A CA 1
ATOM 760 C C . THR A 1 94 ? -6.895 -11.916 -14.029 1.00 96.81 94 THR A C 1
ATOM 762 O O . THR A 1 94 ? -7.724 -12.036 -13.128 1.00 96.81 94 THR A O 1
ATOM 765 N N . LEU A 1 95 ? -7.003 -12.579 -15.185 1.00 97.31 95 LEU A N 1
ATOM 766 C CA . LEU A 1 95 ? -8.129 -13.468 -15.488 1.00 97.31 95 LEU A CA 1
ATOM 767 C C . LEU A 1 95 ? -8.196 -14.657 -14.523 1.00 97.31 95 LEU A C 1
ATOM 769 O O . LEU A 1 95 ? -9.267 -14.956 -13.994 1.00 97.31 95 LEU A O 1
ATOM 773 N N . ILE A 1 96 ? -7.060 -15.303 -14.249 1.00 97.62 96 ILE A N 1
ATOM 774 C CA . ILE A 1 96 ? -6.976 -16.434 -13.316 1.00 97.62 96 ILE A CA 1
ATOM 775 C C . ILE A 1 96 ? -7.351 -15.991 -11.900 1.00 97.62 96 ILE A C 1
ATOM 777 O O . ILE A 1 96 ? -8.173 -16.640 -11.256 1.00 97.62 96 ILE A O 1
ATOM 781 N N . THR A 1 97 ? -6.796 -14.876 -11.418 1.00 97.19 97 THR A N 1
ATOM 782 C CA . THR A 1 97 ? -7.087 -14.346 -10.075 1.00 97.19 97 THR A CA 1
ATOM 783 C C . THR A 1 97 ? -8.562 -13.979 -9.947 1.00 97.19 97 THR A C 1
ATOM 785 O O . THR A 1 97 ? -9.199 -14.307 -8.942 1.00 97.19 97 THR A O 1
ATOM 788 N N . PHE A 1 98 ? -9.141 -13.360 -10.979 1.00 97.00 98 PHE A N 1
ATOM 789 C CA . PHE A 1 98 ? -10.560 -13.019 -11.000 1.00 97.00 98 PHE A CA 1
ATOM 790 C C . PHE A 1 98 ? -11.443 -14.272 -10.980 1.00 97.00 98 PHE A C 1
ATOM 792 O O . PHE A 1 98 ? -12.365 -14.358 -10.168 1.00 97.00 98 PHE A O 1
ATOM 799 N N . ALA A 1 99 ? -11.123 -15.277 -11.801 1.00 97.19 99 ALA A N 1
ATOM 800 C CA . ALA A 1 99 ? -11.832 -16.552 -11.814 1.00 97.19 99 ALA A CA 1
ATOM 801 C C . ALA A 1 99 ? -11.741 -17.261 -10.455 1.00 97.19 99 ALA A C 1
ATOM 803 O O . ALA A 1 99 ? -12.768 -17.646 -9.897 1.00 97.19 99 ALA A O 1
ATOM 804 N N . ALA A 1 100 ? -10.541 -17.383 -9.883 1.00 97.50 100 ALA A N 1
ATOM 805 C CA . ALA A 1 100 ? -10.331 -17.996 -8.574 1.00 97.50 100 ALA A CA 1
ATOM 806 C C . ALA A 1 100 ? -11.134 -17.282 -7.477 1.00 97.50 100 ALA A C 1
ATOM 808 O O . ALA A 1 100 ? -11.802 -17.935 -6.670 1.00 97.50 100 ALA A O 1
ATOM 809 N N . THR A 1 101 ? -11.143 -15.947 -7.488 1.00 96.69 101 THR A N 1
ATOM 810 C CA . THR A 1 101 ? -11.934 -15.141 -6.546 1.00 96.69 101 THR A CA 1
ATOM 811 C C . THR A 1 101 ? -13.431 -15.401 -6.728 1.00 96.69 101 THR A C 1
ATOM 813 O O . THR A 1 101 ? -14.129 -15.683 -5.753 1.00 96.69 101 THR A O 1
ATOM 816 N N . ALA A 1 102 ? -13.926 -15.393 -7.969 1.00 96.75 102 ALA A N 1
ATOM 817 C CA . ALA A 1 102 ? -15.329 -15.656 -8.280 1.00 96.75 102 ALA A CA 1
ATOM 818 C C . ALA A 1 102 ? -15.767 -17.062 -7.835 1.00 96.75 102 ALA A C 1
ATOM 820 O O . ALA A 1 102 ? -16.788 -17.201 -7.159 1.00 96.75 102 ALA A O 1
ATOM 821 N N . TYR A 1 103 ? -14.984 -18.100 -8.144 1.00 97.12 103 TYR A N 1
ATOM 822 C CA . TYR A 1 103 ? -15.271 -19.471 -7.712 1.00 97.12 103 TYR A CA 1
ATOM 823 C C . TYR A 1 103 ? -15.248 -19.618 -6.194 1.00 97.12 103 TYR A C 1
ATOM 825 O O . TYR A 1 103 ? -16.146 -20.252 -5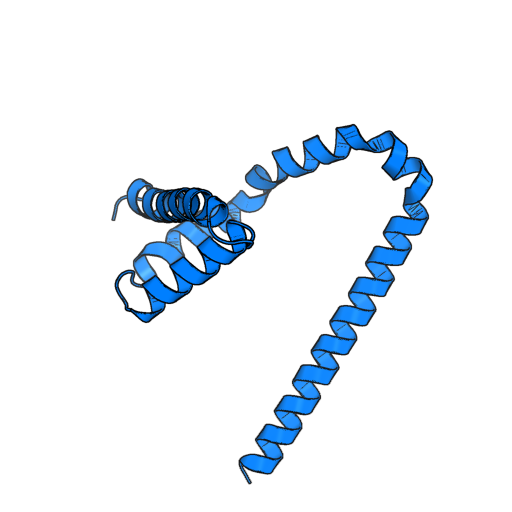.638 1.00 97.12 103 TYR A O 1
ATOM 833 N N . THR A 1 104 ? -14.284 -18.992 -5.517 1.00 97.00 104 THR A N 1
ATOM 834 C CA . THR A 1 104 ? -14.203 -19.007 -4.051 1.00 97.00 104 THR A CA 1
ATOM 835 C C . THR A 1 104 ? -15.458 -18.389 -3.435 1.00 97.00 104 THR A C 1
ATOM 837 O O . THR A 1 104 ? -16.099 -19.007 -2.586 1.00 97.00 104 THR A O 1
ATOM 840 N N . VAL A 1 105 ? -15.880 -17.215 -3.914 1.00 96.62 105 VAL A N 1
ATOM 841 C CA . VAL A 1 105 ? -17.092 -16.537 -3.424 1.00 96.62 105 VAL A CA 1
ATOM 842 C C . VAL A 1 105 ? -18.350 -17.356 -3.719 1.00 96.62 105 VAL A C 1
ATOM 844 O O . VAL A 1 105 ? -19.194 -17.521 -2.833 1.00 96.62 105 VAL A O 1
ATOM 847 N N . MET A 1 106 ? -18.484 -17.914 -4.926 1.00 95.38 106 MET A N 1
ATOM 848 C CA . MET A 1 106 ? -19.619 -18.774 -5.285 1.00 95.38 106 MET A CA 1
ATOM 849 C C . MET A 1 106 ? -19.688 -20.023 -4.401 1.00 95.38 106 MET A C 1
ATOM 851 O O . MET A 1 106 ? -20.770 -20.390 -3.934 1.00 95.38 106 MET A O 1
ATOM 855 N N . PHE A 1 107 ? -18.545 -20.655 -4.133 1.00 96.31 107 PHE A N 1
ATOM 856 C CA . PHE A 1 107 ? -18.452 -21.836 -3.282 1.00 96.31 107 PHE A CA 1
ATOM 857 C C . PHE A 1 107 ? -18.843 -21.523 -1.834 1.00 96.31 107 PHE A C 1
ATOM 859 O O . PHE A 1 107 ? -19.732 -22.181 -1.288 1.00 96.31 107 PHE A O 1
ATOM 866 N N . VAL A 1 108 ? -18.263 -20.473 -1.243 1.00 96.06 108 VAL A N 1
ATOM 867 C CA . VAL A 1 108 ? -18.579 -20.040 0.129 1.00 96.06 108 VAL A CA 1
ATOM 868 C C . VAL A 1 108 ? -20.054 -19.654 0.250 1.00 96.06 108 VAL A C 1
ATOM 870 O O . VAL A 1 108 ? -20.730 -20.091 1.178 1.00 96.06 108 VAL A O 1
ATOM 873 N N . THR A 1 109 ? -20.601 -18.933 -0.732 1.00 94.50 109 THR A N 1
ATOM 874 C CA . THR A 1 109 ? -22.021 -18.544 -0.737 1.00 94.50 109 THR A CA 1
ATOM 875 C C . THR A 1 109 ? -22.939 -19.765 -0.831 1.00 94.50 109 THR A C 1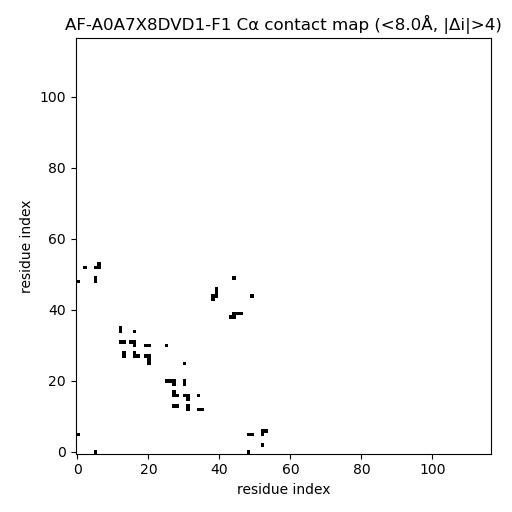
ATOM 877 O O . THR A 1 109 ? -23.990 -19.811 -0.188 1.00 94.50 109 THR A O 1
ATOM 880 N N . LYS A 1 110 ? -22.557 -20.785 -1.610 1.00 93.69 110 LYS A N 1
ATOM 881 C CA . LYS A 1 110 ? -23.313 -22.038 -1.724 1.00 93.69 110 LYS A CA 1
ATOM 882 C C . LYS A 1 110 ? -23.284 -22.836 -0.419 1.00 93.69 110 LYS A C 1
ATOM 884 O O . LYS A 1 110 ? -24.325 -23.354 -0.018 1.00 93.69 110 LYS A O 1
ATOM 889 N N . ILE A 1 111 ? -22.134 -22.897 0.256 1.00 94.81 111 ILE A N 1
ATOM 890 C CA . ILE A 1 111 ? -22.011 -23.516 1.585 1.00 94.81 111 ILE A CA 1
ATOM 891 C C . ILE A 1 111 ? -22.875 -22.771 2.596 1.00 94.81 111 ILE A C 1
ATOM 893 O O . ILE A 1 111 ? -23.671 -23.401 3.285 1.00 94.81 111 ILE A O 1
ATOM 897 N N . GLN A 1 112 ? -22.784 -21.442 2.645 1.00 94.12 112 GLN A N 1
ATOM 898 C CA . GLN A 1 112 ? -23.550 -20.633 3.588 1.00 94.12 112 GLN A CA 1
ATOM 899 C C . GLN A 1 112 ? -25.061 -20.805 3.379 1.00 94.12 112 GLN A C 1
ATOM 901 O O . GLN A 1 112 ? -25.791 -20.983 4.348 1.00 94.12 112 GLN A O 1
ATOM 906 N N . LYS A 1 113 ? -25.540 -20.849 2.128 1.00 90.19 113 LYS A N 1
ATOM 907 C CA . LYS A 1 113 ? -26.954 -21.138 1.822 1.0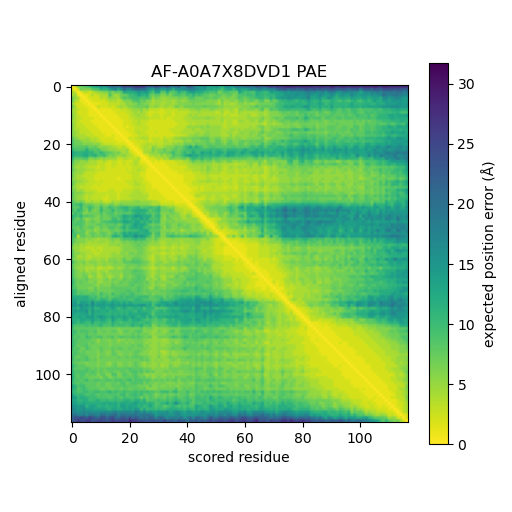0 90.19 113 LYS A CA 1
ATOM 908 C C . LYS A 1 113 ? -27.392 -22.547 2.225 1.00 90.19 113 LYS A C 1
ATOM 910 O O . LYS A 1 113 ? -28.566 -22.732 2.518 1.00 90.19 113 LYS A O 1
ATOM 915 N N . LYS A 1 114 ? -26.486 -23.530 2.205 1.00 84.50 114 LYS A N 1
ATOM 916 C CA . LYS A 1 114 ? -26.766 -24.907 2.639 1.00 84.50 114 LYS A CA 1
ATOM 917 C C . LYS A 1 114 ? -26.738 -25.053 4.164 1.00 84.50 114 LYS A C 1
ATOM 919 O O . LYS A 1 114 ? -27.444 -25.903 4.676 1.00 84.50 114 LYS A O 1
ATOM 924 N N . LEU A 1 115 ? -25.923 -24.255 4.857 1.00 86.31 115 LEU A N 1
ATOM 925 C CA . LEU A 1 115 ? -25.793 -24.262 6.318 1.00 86.31 115 LEU A CA 1
ATOM 926 C C . LEU A 1 115 ? -26.896 -23.446 7.014 1.00 86.31 115 LEU A C 1
ATOM 928 O O . LEU A 1 115 ? -27.266 -23.751 8.138 1.00 86.31 115 LEU A O 1
ATOM 932 N N . ASN A 1 116 ? -27.406 -22.404 6.350 1.00 74.06 116 ASN A N 1
ATOM 933 C CA . ASN A 1 116 ? -28.475 -21.536 6.858 1.00 74.06 116 ASN A CA 1
ATOM 934 C C . ASN A 1 116 ? -29.886 -22.031 6.464 1.00 74.06 116 ASN A C 1
ATOM 936 O O . ASN A 1 116 ? -30.836 -21.246 6.465 1.00 74.06 116 ASN A O 1
ATOM 940 N N . ARG A 1 117 ? -30.000 -23.301 6.058 1.00 53.31 117 ARG A N 1
ATOM 941 C CA . ARG A 1 117 ? -31.236 -24.024 5.740 1.00 53.31 117 ARG A CA 1
ATOM 942 C C . ARG A 1 117 ? -31.288 -25.281 6.592 1.00 53.31 117 ARG A C 1
ATOM 944 O O . ARG A 1 117 ? -32.409 -25.625 7.013 1.00 53.31 117 ARG A O 1
#

Secondary structure (DSSP, 8-state):
--HHHHHHHHHHHHHHHHHHTTTSSS-HHHHHHHHHHHHHHTTSS-THHHHHHHHHHHHTHHHHHHHHHHHHHTTHHHHHHTHHHHHHHHHHHHHHHHHHHHHHHHHHHHHHHHH--

Sequence (117 aa):
MNLIMQIGIVFFICFISVGLALWVPLPATIIAMLLMFLLLLFRVIKLYHVKEKSDFLLKNMTIFFIPAGVEIINYTGYLKDNFFVLLFICVITTLITFAATAYTVMFVTKIQKKLNR

Radius of gyration: 20.05 Å; Cα contacts (8 Å, |Δi|>4): 34; chains: 1; bounding box: 47×45×45 Å

Foldseek 3Di:
DDLCVLVVVLVVLLVVLVVVVVVDVDPSVVSSVVVVVVCCVVVVDDCVSHVVVVVVCVVVVVVVCPVVVVVVVVVVVVCVVCVVVVVVCVVVVVVVVVVVVVVVVVVVVVVVVVVVD

Solvent-accessible surface area (backbone atoms only — not comparable to full-atom values): 6572 Å² total; per-residue (Å²): 130,64,71,67,57,43,54,46,51,54,53,49,44,44,52,52,16,50,60,49,34,76,81,38,104,48,60,34,68,61,47,27,53,52,49,52,51,48,38,44,71,73,54,78,44,54,67,81,63,46,49,73,56,51,53,51,51,61,72,49,42,68,69,72,43,48,62,64,54,56,56,50,58,79,46,46,69,66,45,62,81,40,40,69,59,52,51,51,49,52,54,50,51,51,53,50,52,49,50,55,51,51,52,50,52,53,50,52,51,53,51,50,59,62,72,77,103

pLDDT: mean 87.35, std 8.37, range [53.31, 97.62]

Mean predicted aligned error: 7.67 Å